Protein AF-A0A6J4XID9-F1 (afdb_monomer_lite)

Radius of gyration: 18.6 Å; chains: 1; bounding box: 37×34×40 Å

Foldseek 3Di:
DDPDDDPPDPPVVQLVVQHDDNVRSVVSVVVVVVVVVVVPDDPQPPPAQQCNQQVHDVSCVVCVVVVNDDPDHCVVQNDPVVNVVVCVVVVHDDD

Sequence (95 aa):
MGTVTTDRQDSEYVLNIFGTSLGAARGAYGAFVAKEVAKGRRSDLVGGGLLRSVGGWFELKESRDSGIRVKGDERILGSSDFVEAVLKQSNEDLQ

Secondary structure (DSSP, 8-state):
--S---TT--HHHHHHTT-SSHHHHHHHHHHHHHHHHTT---TTT-SHHHHHHS-SHHHHHHHHHTT----S-HHHH--HHHHHHHHHHHT----

Structure (mmCIF, N/CA/C/O backbone):
data_AF-A0A6J4XID9-F1
#
_entry.id   AF-A0A6J4XID9-F1
#
loop_
_atom_site.group_PDB
_atom_site.id
_atom_site.type_symbol
_atom_site.label_atom_id
_atom_site.label_alt_id
_atom_site.label_comp_id
_atom_site.label_asym_id
_atom_site.label_entity_id
_atom_site.label_seq_id
_atom_site.pdbx_PDB_ins_code
_atom_site.Cartn_x
_atom_site.Cartn_y
_atom_site.Cartn_z
_atom_site.occupancy
_atom_site.B_iso_or_equiv
_atom_site.auth_seq_id
_atom_site.auth_comp_id
_atom_site.auth_asym_id
_atom_site.auth_atom_id
_atom_site.pdbx_PDB_model_num
ATOM 1 N N . MET A 1 1 ? 2.092 5.098 -12.458 1.00 64.81 1 MET A N 1
ATOM 2 C CA . MET A 1 1 ? 2.015 5.938 -11.243 1.00 64.81 1 MET A CA 1
ATOM 3 C C . MET A 1 1 ? 1.294 7.214 -11.622 1.00 64.81 1 MET A C 1
ATOM 5 O O . MET A 1 1 ? 1.454 7.619 -12.769 1.00 64.81 1 MET A O 1
ATOM 9 N N . GLY A 1 2 ? 0.463 7.768 -10.739 1.00 65.25 2 GLY A N 1
ATOM 10 C CA . GLY A 1 2 ? -0.339 8.951 -11.061 1.00 65.25 2 GLY A CA 1
ATOM 11 C C . GLY A 1 2 ? 0.516 10.102 -11.598 1.00 65.25 2 GLY A C 1
ATOM 12 O O . GLY A 1 2 ? 1.682 10.237 -11.238 1.00 65.25 2 GLY A O 1
ATOM 13 N N . THR A 1 3 ? -0.060 10.902 -12.488 1.00 68.62 3 THR A N 1
ATOM 14 C CA . THR A 1 3 ? 0.564 12.126 -13.017 1.00 68.62 3 THR A CA 1
ATOM 15 C C . THR A 1 3 ? 0.360 13.327 -12.096 1.00 68.62 3 THR A C 1
ATOM 17 O O . THR A 1 3 ? 0.939 14.382 -12.329 1.00 68.62 3 THR A O 1
ATOM 20 N N . VAL A 1 4 ? -0.474 13.171 -11.068 1.00 80.25 4 VAL A N 1
ATOM 21 C CA . VAL A 1 4 ? -0.820 14.213 -10.107 1.00 80.25 4 VAL A CA 1
ATOM 22 C C . VAL A 1 4 ? 0.076 14.063 -8.887 1.00 80.25 4 VAL A C 1
ATOM 24 O O . VAL A 1 4 ? 0.013 13.053 -8.191 1.00 80.25 4 VAL A O 1
ATOM 27 N N . THR A 1 5 ? 0.901 15.069 -8.628 1.00 77.38 5 THR A N 1
ATOM 28 C CA . THR A 1 5 ? 1.649 15.195 -7.378 1.00 77.38 5 THR A CA 1
ATOM 29 C C . THR A 1 5 ? 0.731 15.710 -6.276 1.00 77.38 5 THR A C 1
ATOM 31 O O . THR A 1 5 ? 0.040 16.712 -6.453 1.00 77.38 5 THR A O 1
ATOM 34 N N . THR A 1 6 ? 0.719 15.020 -5.136 1.00 78.75 6 THR A N 1
ATOM 35 C CA . THR A 1 6 ? 0.009 15.454 -3.925 1.00 78.75 6 THR A CA 1
ATOM 36 C C . THR A 1 6 ? 0.910 15.232 -2.720 1.00 78.75 6 THR A C 1
ATOM 38 O O . THR A 1 6 ? 1.610 14.221 -2.669 1.00 78.75 6 THR A O 1
ATOM 41 N N . ASP A 1 7 ? 0.831 16.112 -1.726 1.00 79.31 7 ASP A N 1
ATOM 42 C CA . ASP A 1 7 ? 1.656 16.037 -0.508 1.00 79.31 7 ASP A CA 1
ATOM 43 C C . ASP A 1 7 ? 1.421 14.753 0.301 1.00 79.31 7 ASP A C 1
ATOM 45 O O . ASP A 1 7 ? 2.253 14.342 1.102 1.00 79.31 7 ASP A O 1
ATOM 49 N N . ARG A 1 8 ? 0.281 14.087 0.082 1.00 78.12 8 ARG A N 1
ATOM 50 C CA . ARG A 1 8 ? -0.077 12.828 0.747 1.00 78.12 8 ARG A CA 1
ATOM 51 C C . ARG A 1 8 ? 0.509 11.592 0.062 1.00 78.12 8 ARG A C 1
ATOM 53 O O . ARG A 1 8 ? 0.327 10.488 0.568 1.00 78.12 8 ARG A O 1
ATOM 60 N N . GLN A 1 9 ? 1.160 11.744 -1.093 1.00 77.94 9 GLN A N 1
ATOM 61 C CA . GLN A 1 9 ? 1.680 10.625 -1.872 1.00 77.94 9 GLN A CA 1
ATOM 62 C C . GLN A 1 9 ? 3.210 10.587 -1.849 1.00 77.94 9 GLN A C 1
ATOM 64 O O . GLN A 1 9 ? 3.871 11.133 -2.734 1.00 77.94 9 GLN A O 1
ATOM 69 N N . ASP A 1 10 ? 3.769 9.844 -0.894 1.00 84.12 10 ASP A N 1
ATOM 70 C CA . ASP A 1 10 ? 5.200 9.538 -0.866 1.00 84.12 10 ASP A CA 1
ATOM 71 C C . ASP A 1 10 ? 5.541 8.420 -1.866 1.00 84.12 10 ASP A C 1
ATOM 73 O O . ASP A 1 10 ? 5.612 7.225 -1.570 1.00 84.12 10 ASP A O 1
ATOM 77 N N . SER A 1 11 ? 5.677 8.836 -3.121 1.00 85.88 11 SER A N 1
ATOM 78 C CA . SER A 1 11 ? 6.000 7.951 -4.239 1.00 85.88 11 SER A CA 1
ATOM 79 C C . SER A 1 11 ? 7.442 7.450 -4.185 1.00 85.88 11 SER A C 1
ATOM 81 O O . SER A 1 11 ? 7.742 6.370 -4.695 1.00 85.88 11 SER A O 1
ATOM 83 N N . GLU A 1 12 ? 8.333 8.254 -3.609 1.00 88.25 12 GLU A N 1
ATOM 84 C CA . GLU A 1 12 ? 9.766 7.989 -3.554 1.00 88.25 12 GLU A CA 1
ATOM 85 C C . GLU A 1 12 ? 10.062 6.854 -2.578 1.00 88.25 12 GLU A C 1
ATOM 87 O O . GLU A 1 12 ? 10.750 5.900 -2.949 1.00 88.25 12 GLU A O 1
ATOM 92 N N . TYR A 1 13 ? 9.440 6.882 -1.395 1.00 89.88 13 TYR A N 1
ATOM 93 C CA . TYR A 1 13 ? 9.520 5.800 -0.418 1.00 89.88 13 TYR A CA 1
ATOM 94 C C . TYR A 1 13 ? 9.186 4.438 -1.035 1.00 89.88 13 TYR A C 1
ATOM 96 O O . TYR A 1 13 ? 9.958 3.485 -0.920 1.00 89.88 13 TYR A O 1
ATOM 104 N N . VAL A 1 14 ? 8.057 4.349 -1.747 1.00 89.75 14 VAL A N 1
ATOM 105 C CA . VAL A 1 14 ? 7.621 3.093 -2.372 1.00 89.75 14 VAL A CA 1
ATOM 106 C C . VAL A 1 14 ? 8.583 2.672 -3.480 1.00 89.75 14 VAL A C 1
ATOM 108 O O . VAL A 1 14 ? 8.944 1.501 -3.557 1.00 89.75 14 VAL A O 1
ATOM 111 N N . LEU A 1 15 ? 9.007 3.600 -4.343 1.00 91.88 15 LEU A N 1
ATOM 112 C CA . LEU A 1 15 ? 9.877 3.287 -5.479 1.00 91.88 15 LEU A CA 1
ATOM 113 C C . LEU A 1 15 ? 11.272 2.828 -5.067 1.00 91.88 15 LEU A C 1
ATOM 115 O O . LEU A 1 15 ? 11.821 1.953 -5.734 1.00 91.88 15 LEU A O 1
ATOM 119 N N . ASN A 1 16 ? 11.805 3.335 -3.957 1.00 93.81 16 ASN A N 1
ATOM 120 C CA . ASN A 1 16 ? 13.114 2.929 -3.449 1.00 93.81 16 ASN A CA 1
ATOM 121 C C . ASN A 1 16 ? 13.180 1.438 -3.070 1.00 93.81 16 ASN A C 1
ATOM 123 O O . ASN A 1 16 ? 14.261 0.853 -3.073 1.00 93.81 16 ASN A O 1
ATOM 127 N N . ILE A 1 17 ? 12.036 0.784 -2.832 1.00 94.88 17 ILE A N 1
ATOM 128 C CA . ILE A 1 17 ? 11.953 -0.673 -2.625 1.00 94.88 17 ILE A CA 1
ATOM 129 C C . ILE A 1 17 ? 12.216 -1.441 -3.936 1.00 94.88 17 ILE A C 1
ATOM 131 O O . ILE A 1 17 ? 12.699 -2.571 -3.918 1.00 94.88 17 ILE A O 1
ATOM 135 N N . PHE A 1 18 ? 11.904 -0.837 -5.087 1.00 94.62 18 PHE A N 1
ATOM 136 C CA . PHE A 1 18 ? 11.963 -1.473 -6.408 1.00 94.62 18 PHE A CA 1
ATOM 137 C C . PHE A 1 18 ? 13.244 -1.162 -7.190 1.00 94.62 18 PHE A C 1
ATOM 139 O O . PHE A 1 18 ? 13.480 -1.767 -8.237 1.00 94.62 18 PHE A O 1
ATOM 146 N N . GLY A 1 19 ? 14.072 -0.235 -6.712 1.00 93.19 19 GLY A N 1
ATOM 147 C CA . GLY A 1 19 ? 15.368 0.067 -7.307 1.00 93.19 19 GLY A CA 1
ATOM 148 C C . GLY A 1 19 ? 15.847 1.483 -7.011 1.00 93.19 19 GLY A C 1
ATOM 149 O O . GLY A 1 19 ? 15.112 2.314 -6.493 1.00 93.19 19 GLY A O 1
ATOM 150 N N . THR A 1 20 ? 17.096 1.757 -7.381 1.00 91.06 20 THR A N 1
ATOM 151 C CA . THR A 1 20 ? 17.769 3.037 -7.107 1.00 91.06 20 THR A CA 1
ATOM 152 C C . THR A 1 20 ? 17.545 4.094 -8.184 1.00 91.06 20 THR A C 1
ATOM 154 O O . THR A 1 20 ? 17.702 5.282 -7.923 1.00 91.06 20 THR A O 1
ATOM 157 N N . SER A 1 21 ? 17.188 3.692 -9.409 1.00 94.31 21 SER A N 1
ATOM 158 C CA . SER A 1 21 ? 16.855 4.627 -10.485 1.00 94.31 21 SER A CA 1
ATOM 159 C C . SER A 1 21 ? 15.348 4.689 -10.695 1.00 94.31 21 SER A C 1
ATOM 161 O O . SER A 1 21 ? 14.672 3.663 -10.790 1.00 94.31 21 SER A O 1
ATOM 163 N N . LEU A 1 22 ? 14.813 5.906 -10.822 1.00 90.12 22 LEU A N 1
ATOM 164 C CA . LEU A 1 22 ? 13.373 6.145 -10.933 1.00 90.12 22 LEU A CA 1
ATOM 165 C C . LEU A 1 22 ? 12.727 5.363 -12.089 1.00 90.12 22 LEU A C 1
ATOM 167 O O . LEU A 1 22 ? 11.629 4.823 -11.950 1.00 90.12 22 LEU A O 1
ATOM 171 N N . GLY A 1 23 ? 13.409 5.293 -13.235 1.00 91.81 23 GLY A N 1
ATOM 172 C CA . GLY A 1 23 ? 12.938 4.55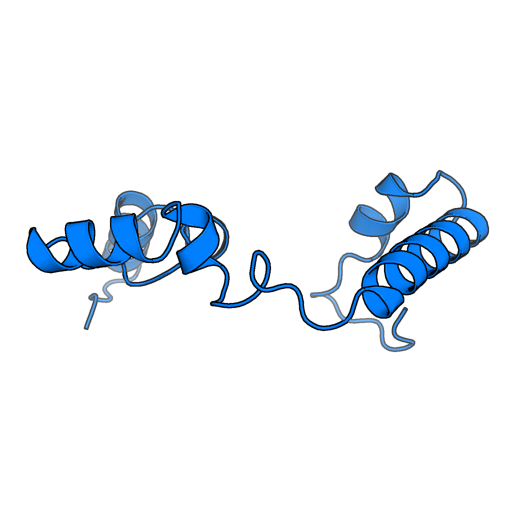7 -14.408 1.00 91.81 23 GLY A CA 1
ATOM 173 C C . GLY A 1 23 ? 12.862 3.050 -14.164 1.00 91.81 23 GLY A C 1
ATOM 174 O O . GLY A 1 23 ? 11.821 2.442 -14.423 1.00 91.81 23 GLY A O 1
ATOM 175 N N . ALA A 1 24 ? 13.925 2.457 -13.609 1.00 93.88 24 ALA A N 1
ATOM 176 C CA . ALA A 1 24 ? 13.953 1.028 -13.306 1.00 93.88 24 ALA A CA 1
ATOM 177 C C . ALA A 1 24 ? 12.940 0.668 -12.213 1.00 93.88 24 ALA A C 1
ATOM 179 O O . ALA A 1 24 ? 12.183 -0.286 -12.378 1.00 93.88 24 ALA A O 1
ATOM 180 N N . ALA A 1 25 ? 12.855 1.477 -11.155 1.00 94.94 25 ALA A N 1
ATOM 181 C CA . ALA A 1 25 ? 11.912 1.283 -10.061 1.00 94.94 25 ALA A CA 1
ATOM 182 C C . ALA A 1 25 ? 10.454 1.321 -10.544 1.00 94.94 25 ALA A C 1
ATOM 184 O O . ALA A 1 25 ? 9.652 0.464 -10.175 1.00 94.94 25 ALA A O 1
ATOM 185 N N . ARG A 1 26 ? 10.102 2.262 -11.434 1.00 93.44 26 ARG A N 1
ATOM 186 C CA . ARG A 1 26 ? 8.760 2.327 -12.041 1.00 93.44 26 ARG A CA 1
ATOM 187 C C . ARG A 1 26 ? 8.447 1.096 -12.886 1.00 93.44 26 ARG A C 1
ATOM 189 O O . ARG A 1 26 ? 7.333 0.581 -12.798 1.00 93.44 26 ARG A O 1
ATOM 196 N N . GLY A 1 27 ? 9.409 0.634 -13.685 1.00 94.38 27 GLY A N 1
ATOM 197 C CA . GLY A 1 27 ? 9.264 -0.579 -14.491 1.00 94.38 27 GLY A CA 1
ATOM 198 C C . GLY A 1 27 ? 9.064 -1.824 -13.625 1.00 94.38 27 GLY A C 1
ATOM 199 O O . GLY A 1 27 ? 8.109 -2.571 -13.831 1.00 94.38 27 GLY A O 1
ATOM 200 N N . ALA A 1 28 ? 9.909 -2.001 -12.608 1.00 95.50 28 ALA A N 1
ATOM 201 C CA . ALA A 1 28 ? 9.837 -3.115 -11.668 1.00 95.50 28 ALA A CA 1
ATOM 202 C C . ALA A 1 28 ? 8.535 -3.103 -10.848 1.00 95.50 28 ALA A C 1
ATOM 204 O O . ALA A 1 28 ? 7.870 -4.134 -10.744 1.00 95.50 28 ALA A O 1
ATOM 205 N N . TYR A 1 29 ? 8.114 -1.937 -10.347 1.00 93.94 29 TYR A N 1
ATOM 206 C CA . TYR A 1 29 ? 6.822 -1.767 -9.678 1.00 93.94 29 TYR A CA 1
ATOM 207 C C . TYR A 1 29 ? 5.651 -2.138 -10.598 1.00 93.94 29 TYR A C 1
ATOM 209 O O . TYR A 1 29 ? 4.764 -2.894 -10.207 1.00 93.94 29 TYR A O 1
ATOM 217 N N . GLY A 1 30 ? 5.657 -1.653 -11.844 1.00 93.75 30 GLY A N 1
ATOM 218 C CA . GLY A 1 30 ? 4.618 -1.973 -12.824 1.00 93.75 30 GLY A CA 1
ATOM 219 C C . GLY A 1 30 ? 4.534 -3.470 -13.127 1.00 93.75 30 GLY A C 1
ATOM 220 O O . GLY A 1 30 ? 3.442 -4.036 -13.115 1.00 93.75 30 GLY A O 1
ATOM 221 N N . ALA A 1 31 ? 5.678 -4.126 -13.333 1.00 94.94 31 ALA A N 1
ATOM 222 C CA . ALA A 1 31 ? 5.747 -5.569 -13.561 1.00 94.94 31 ALA A CA 1
ATOM 223 C C . ALA A 1 31 ? 5.251 -6.373 -12.347 1.00 94.94 31 ALA A C 1
ATOM 225 O O . ALA A 1 31 ? 4.510 -7.346 -12.507 1.00 94.94 31 ALA A O 1
ATOM 226 N N . PHE A 1 32 ? 5.611 -5.942 -11.136 1.00 93.69 32 PHE A N 1
ATOM 227 C CA . PHE A 1 32 ? 5.131 -6.535 -9.891 1.00 93.69 32 PHE A CA 1
ATOM 228 C C . PHE A 1 32 ? 3.603 -6.453 -9.777 1.00 93.69 32 PHE A C 1
ATOM 230 O O . PHE A 1 32 ? 2.945 -7.472 -9.570 1.00 93.69 32 PHE A O 1
ATOM 237 N N . VAL A 1 33 ? 3.025 -5.265 -9.987 1.00 91.31 33 VAL A N 1
ATOM 238 C CA . VAL A 1 33 ? 1.567 -5.071 -9.947 1.00 91.31 33 VAL A CA 1
ATOM 239 C C . VAL A 1 33 ? 0.875 -5.893 -11.034 1.00 91.31 33 VAL A C 1
ATOM 241 O O . VAL A 1 33 ? -0.099 -6.580 -10.740 1.00 91.31 33 VAL A O 1
ATOM 244 N N . ALA A 1 34 ? 1.389 -5.896 -12.268 1.00 93.06 34 ALA A N 1
ATOM 245 C CA . ALA A 1 34 ? 0.807 -6.660 -13.372 1.00 93.06 34 ALA A CA 1
ATOM 246 C C . ALA A 1 34 ? 0.746 -8.170 -13.078 1.00 93.06 34 ALA A C 1
ATOM 248 O O . ALA A 1 34 ? -0.272 -8.812 -13.348 1.00 93.06 34 ALA A O 1
ATOM 249 N N . LYS A 1 35 ? 1.799 -8.729 -12.465 1.00 91.75 35 LYS A N 1
ATOM 250 C CA . LYS A 1 35 ? 1.842 -10.138 -12.044 1.00 91.75 35 LYS A CA 1
ATOM 251 C C . LYS A 1 35 ? 0.746 -10.475 -11.032 1.00 91.75 35 LYS A C 1
ATOM 253 O O . LYS A 1 35 ? 0.165 -11.556 -11.102 1.00 91.75 35 LYS A O 1
ATOM 258 N N . GLU A 1 36 ? 0.470 -9.577 -10.091 1.00 83.25 36 GLU A N 1
ATOM 259 C CA . GLU A 1 36 ? -0.570 -9.796 -9.081 1.00 83.25 36 GLU A CA 1
ATOM 260 C C . GLU A 1 36 ? -1.981 -9.525 -9.624 1.00 83.25 36 GLU A C 1
ATOM 262 O O . GLU A 1 36 ? -2.905 -10.252 -9.268 1.00 83.25 36 GLU A O 1
ATOM 267 N N . VAL A 1 37 ? -2.156 -8.564 -10.541 1.00 87.75 37 VAL A N 1
ATOM 268 C CA . VAL A 1 37 ? -3.445 -8.292 -11.212 1.00 87.75 37 VAL A CA 1
ATOM 269 C C . VAL A 1 37 ? -3.946 -9.517 -11.976 1.00 87.75 37 VAL A C 1
ATOM 271 O O . VAL A 1 37 ? -5.128 -9.850 -11.895 1.00 87.75 37 VAL A O 1
ATOM 274 N N . ALA A 1 38 ? -3.051 -10.238 -12.660 1.00 87.62 38 ALA A N 1
ATOM 275 C CA . ALA A 1 38 ? -3.398 -11.457 -13.392 1.00 87.62 38 ALA A CA 1
ATOM 276 C C . ALA A 1 38 ? -3.983 -12.569 -12.498 1.00 87.62 38 ALA A C 1
ATOM 278 O O . ALA A 1 38 ? -4.684 -13.448 -12.993 1.00 87.62 38 ALA A O 1
ATOM 279 N N . LYS A 1 39 ? -3.737 -12.531 -11.180 1.00 86.06 39 LYS A N 1
ATOM 280 C CA . LYS A 1 39 ? -4.286 -13.503 -10.220 1.00 86.06 39 LYS A CA 1
ATOM 281 C C . LYS A 1 39 ? -5.740 -13.218 -9.832 1.00 86.06 39 LYS A C 1
ATOM 283 O O . LYS A 1 39 ? -6.348 -14.025 -9.134 1.00 86.06 39 LYS A O 1
ATOM 288 N N . GLY A 1 40 ? -6.306 -12.094 -10.273 1.00 85.56 40 GLY A N 1
ATOM 289 C CA . GLY A 1 40 ? -7.706 -11.754 -10.051 1.00 85.56 40 GLY A CA 1
ATOM 290 C C . GLY A 1 40 ? -8.075 -11.622 -8.570 1.00 85.56 40 GLY A C 1
ATOM 291 O O . GLY A 1 40 ? -7.306 -11.127 -7.744 1.00 85.56 40 GLY A O 1
ATOM 292 N N . ARG A 1 41 ? -9.300 -12.034 -8.228 1.00 82.56 41 ARG A N 1
ATOM 293 C CA . ARG A 1 41 ? -9.830 -11.917 -6.867 1.00 82.56 41 ARG A CA 1
ATOM 294 C C . ARG A 1 41 ? -9.189 -12.961 -5.953 1.00 82.56 41 ARG A C 1
ATOM 296 O O . ARG A 1 41 ? -9.464 -14.150 -6.062 1.00 82.56 41 ARG A O 1
ATOM 303 N N . ARG A 1 42 ? -8.403 -12.485 -4.993 1.00 79.62 42 ARG A N 1
ATOM 304 C CA . ARG A 1 42 ? -7.726 -13.300 -3.981 1.00 79.62 42 ARG A CA 1
ATOM 305 C C . ARG A 1 42 ? -8.508 -13.317 -2.673 1.00 79.62 42 ARG A C 1
ATOM 307 O O . ARG A 1 42 ? -8.580 -12.291 -2.004 1.00 79.62 42 ARG A O 1
ATOM 314 N N . SER A 1 43 ? -9.106 -14.460 -2.324 1.00 74.62 43 SER A N 1
ATOM 315 C CA . SER A 1 43 ? -9.937 -14.634 -1.117 1.00 74.62 43 SER A CA 1
ATOM 316 C C . SER A 1 43 ? -9.194 -14.315 0.189 1.00 74.62 43 SER A C 1
ATOM 318 O O . SER A 1 43 ? -9.814 -13.896 1.157 1.00 74.62 43 SER A O 1
ATOM 320 N N . ASP A 1 44 ? -7.873 -14.472 0.190 1.00 71.06 44 ASP A N 1
ATOM 321 C CA . ASP A 1 44 ? -6.955 -14.184 1.296 1.00 71.06 44 ASP A CA 1
ATOM 322 C C . ASP A 1 44 ? -6.568 -12.696 1.412 1.00 71.06 44 ASP A C 1
ATOM 324 O O . ASP A 1 44 ? -6.082 -12.250 2.450 1.00 71.06 44 ASP A O 1
ATOM 328 N N . LEU A 1 45 ? -6.788 -11.905 0.356 1.00 68.81 45 LEU A N 1
ATOM 329 C CA . LEU A 1 45 ? -6.524 -10.461 0.336 1.00 68.81 45 LEU A CA 1
ATOM 330 C C . LEU A 1 45 ? -7.800 -9.605 0.344 1.00 68.81 45 LEU A C 1
ATOM 332 O O . LEU A 1 45 ? -7.710 -8.377 0.382 1.00 68.81 45 LEU A O 1
ATOM 336 N N . VAL A 1 46 ? -8.976 -10.233 0.325 1.00 66.56 46 VAL A N 1
ATOM 337 C CA . VAL A 1 46 ? -10.292 -9.583 0.452 1.00 66.56 46 VAL A CA 1
ATOM 338 C C . VAL A 1 46 ? -10.814 -9.683 1.888 1.00 66.56 46 VAL A C 1
ATOM 340 O O . VAL A 1 46 ? -10.368 -10.520 2.660 1.00 66.56 46 VAL A O 1
ATOM 343 N N . GLY A 1 47 ? -11.773 -8.826 2.248 1.00 65.06 47 GLY A N 1
ATOM 344 C CA . GLY A 1 47 ? -12.299 -8.726 3.621 1.00 65.06 47 GLY A CA 1
ATOM 345 C C . GLY A 1 47 ? -11.749 -7.541 4.420 1.00 65.06 47 GLY A C 1
ATOM 346 O O . GLY A 1 47 ? -12.073 -7.382 5.592 1.00 65.06 47 GLY A O 1
ATOM 347 N N . GLY A 1 48 ? -10.963 -6.677 3.771 1.00 72.12 48 GLY A N 1
ATOM 348 C CA . GLY A 1 48 ? -10.375 -5.492 4.389 1.00 72.12 48 GLY A CA 1
ATOM 349 C C . GLY A 1 48 ? -9.109 -5.810 5.181 1.00 72.12 48 GLY A C 1
ATOM 350 O O . GLY A 1 48 ? -8.640 -6.946 5.230 1.00 72.12 48 GLY A O 1
ATOM 351 N N . GLY A 1 49 ? -8.520 -4.772 5.766 1.00 71.25 49 GLY A N 1
ATOM 352 C CA . GLY A 1 49 ? -7.313 -4.918 6.571 1.00 71.25 49 GLY A CA 1
ATOM 353 C C . GLY A 1 49 ? -7.545 -5.737 7.847 1.00 71.25 49 GLY A C 1
ATOM 354 O O . GLY A 1 49 ? -6.747 -6.617 8.168 1.00 71.25 49 GLY A O 1
ATOM 355 N N . LEU A 1 50 ? -8.692 -5.510 8.495 1.00 74.50 50 LEU A N 1
ATOM 356 C CA . LEU A 1 50 ? -9.051 -6.098 9.783 1.00 74.50 50 LEU A CA 1
ATOM 357 C C . LEU A 1 50 ? -9.048 -7.627 9.742 1.00 74.50 50 LEU A C 1
ATOM 359 O O . LEU A 1 50 ? -8.471 -8.268 10.608 1.00 74.50 50 LEU A O 1
ATOM 363 N N . LEU A 1 51 ? -9.640 -8.221 8.703 1.00 76.38 51 LEU A N 1
ATOM 364 C CA . LEU A 1 51 ? -9.711 -9.676 8.574 1.00 76.38 51 LEU A CA 1
ATOM 365 C C . LEU A 1 51 ? -8.318 -10.325 8.510 1.00 76.38 51 LEU A C 1
ATOM 367 O O . LEU A 1 51 ? -8.135 -11.454 8.950 1.00 76.38 51 LEU A O 1
ATOM 371 N N . ARG A 1 52 ? -7.329 -9.603 7.975 1.00 72.31 52 ARG A N 1
ATOM 372 C CA . ARG A 1 52 ? -5.945 -10.072 7.880 1.00 72.31 52 ARG A CA 1
ATOM 373 C C . ARG A 1 52 ? -5.187 -9.895 9.190 1.00 72.31 52 ARG A C 1
ATOM 375 O O . ARG A 1 52 ? -4.343 -10.728 9.492 1.00 72.31 52 ARG A O 1
ATOM 382 N N . SER A 1 53 ? -5.453 -8.818 9.932 1.00 73.00 53 SER A N 1
ATOM 383 C CA . SER A 1 53 ? -4.791 -8.566 11.216 1.00 73.00 53 SER A CA 1
ATOM 384 C C . SER A 1 53 ? -5.276 -9.522 12.304 1.00 73.00 53 SER A C 1
ATOM 386 O O . SER A 1 53 ? -4.472 -9.964 13.112 1.00 73.00 53 SER A O 1
ATOM 388 N N . VAL A 1 54 ? -6.563 -9.887 12.292 1.00 75.31 54 VAL A N 1
ATOM 389 C CA . VAL A 1 54 ? -7.158 -10.791 13.295 1.00 75.31 54 VAL A CA 1
ATOM 390 C C . VAL A 1 54 ? -6.957 -12.279 12.996 1.00 75.31 54 VAL A C 1
ATOM 392 O O . VAL A 1 54 ? -7.303 -13.097 13.830 1.00 75.31 54 VAL A O 1
ATOM 395 N N . GLY A 1 55 ? -6.404 -12.648 11.836 1.00 78.19 55 GLY A N 1
ATOM 396 C CA . GLY A 1 55 ? -6.111 -14.048 11.485 1.00 78.19 55 GLY A CA 1
ATOM 397 C C . GLY A 1 55 ? -7.176 -14.752 10.640 1.00 78.19 55 GLY A C 1
ATOM 398 O O . GLY A 1 55 ? -6.889 -15.792 10.055 1.00 78.19 55 GLY A O 1
ATOM 399 N N . GLY A 1 56 ? -8.351 -14.145 10.462 1.00 80.31 56 GLY A N 1
ATOM 400 C CA . GLY A 1 56 ? -9.403 -14.686 9.612 1.00 80.31 56 GLY A CA 1
ATOM 401 C C . GLY A 1 56 ? -10.806 -14.496 10.174 1.00 80.31 56 GLY A C 1
ATOM 402 O O . GLY A 1 56 ? -11.055 -13.765 11.132 1.00 80.31 56 GLY A O 1
ATOM 403 N N . TRP A 1 57 ? -11.775 -15.135 9.516 1.00 80.25 57 TRP A N 1
ATOM 404 C CA . TRP A 1 57 ? -13.187 -15.035 9.897 1.00 80.25 57 TRP A CA 1
ATOM 405 C C . TRP A 1 57 ? -13.508 -15.782 11.190 1.00 80.25 57 TRP A C 1
ATOM 407 O O . TRP A 1 57 ? -14.501 -15.448 11.837 1.00 80.25 57 TRP A O 1
ATOM 417 N N . PHE A 1 58 ? -12.731 -16.814 11.520 1.00 82.62 58 PHE A N 1
ATOM 418 C CA . PHE A 1 58 ? -12.956 -17.629 12.707 1.00 82.62 58 PHE A CA 1
ATOM 419 C C . PHE A 1 58 ? -12.596 -16.830 13.961 1.00 82.62 58 PHE A C 1
ATOM 421 O O . PHE A 1 58 ? -13.446 -16.621 14.821 1.00 82.62 58 PHE A O 1
ATOM 428 N N . GLU A 1 59 ? -11.400 -16.257 13.974 1.00 82.38 59 GLU A N 1
ATOM 429 C CA . GLU A 1 59 ? -10.847 -15.438 15.048 1.00 82.38 59 GLU A CA 1
ATOM 430 C C . GLU A 1 59 ? -11.669 -14.159 15.257 1.00 82.38 59 GLU A C 1
ATOM 432 O O . GLU A 1 59 ? -11.930 -13.749 16.389 1.00 82.38 59 GLU A O 1
ATOM 437 N N . 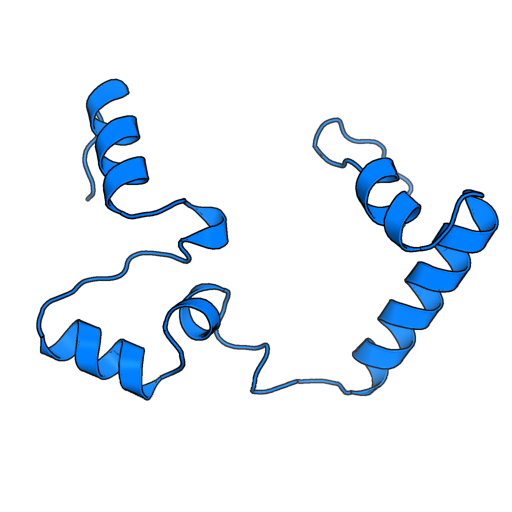LEU A 1 60 ? -12.159 -13.546 14.170 1.00 80.19 60 LEU A N 1
ATOM 438 C CA . LEU A 1 60 ? -13.043 -12.381 14.257 1.00 80.19 60 LEU A CA 1
ATOM 439 C C . LEU A 1 60 ? -14.397 -12.732 14.896 1.00 80.19 60 LEU A C 1
ATOM 441 O O . LEU A 1 60 ? -14.951 -11.932 15.653 1.00 80.19 60 LEU A O 1
ATOM 445 N N . LYS A 1 61 ? -14.947 -13.915 14.590 1.00 81.75 61 LYS A N 1
ATOM 446 C CA . LYS A 1 61 ? -16.190 -14.396 15.212 1.00 81.75 61 LYS A CA 1
ATOM 447 C C . LYS A 1 61 ? -15.979 -14.741 16.680 1.00 81.75 61 LYS A C 1
ATOM 449 O O . LYS A 1 61 ? -16.787 -14.314 17.491 1.00 81.75 61 LYS A O 1
ATOM 454 N N . GLU A 1 62 ? -14.900 -15.439 17.016 1.00 85.19 62 GLU A N 1
ATOM 455 C CA . GLU A 1 62 ? -14.555 -15.774 18.401 1.00 85.19 62 GLU A CA 1
ATOM 456 C C . GLU A 1 62 ? -14.349 -14.509 19.250 1.00 85.19 62 GLU A C 1
ATOM 458 O O . GLU A 1 62 ? -14.889 -14.392 20.351 1.00 85.19 62 GLU A O 1
ATOM 463 N N . SER A 1 63 ? -13.656 -13.506 18.702 1.00 80.75 63 SER A N 1
ATOM 464 C CA . SER A 1 63 ? -13.484 -12.196 19.347 1.00 80.75 63 SER A CA 1
ATOM 465 C C . SER A 1 63 ? -14.832 -11.517 19.603 1.00 80.75 63 SER A C 1
ATOM 467 O O . SER A 1 63 ? -15.110 -11.055 20.706 1.00 80.75 63 SER A O 1
ATOM 469 N N . ARG A 1 64 ? -15.726 -11.512 18.607 1.00 79.44 64 ARG A N 1
ATOM 470 C CA . ARG A 1 64 ? -17.079 -10.963 18.771 1.00 79.44 64 ARG A CA 1
ATOM 471 C C . ARG A 1 64 ? -17.879 -11.725 19.832 1.00 79.44 64 ARG A C 1
ATOM 473 O O . ARG A 1 64 ? -18.552 -11.092 20.641 1.00 79.44 64 ARG A O 1
ATOM 480 N N . ASP A 1 65 ? -17.833 -13.054 19.813 1.00 85.50 65 ASP A N 1
ATOM 481 C CA . ASP A 1 65 ? -18.612 -13.918 20.708 1.00 85.50 65 ASP A CA 1
ATOM 482 C C . ASP A 1 65 ? -18.098 -13.855 22.162 1.00 85.50 65 ASP A C 1
ATOM 484 O O . ASP A 1 65 ? -18.879 -14.015 23.097 1.00 85.50 65 ASP A O 1
ATOM 488 N N . SER A 1 66 ? -16.819 -13.517 22.361 1.00 84.38 66 SER A N 1
ATOM 489 C CA . SER A 1 66 ? -16.220 -13.187 23.667 1.00 84.38 66 SER A CA 1
ATOM 490 C C . SER A 1 66 ? -16.437 -11.729 24.107 1.00 84.38 66 SER A C 1
ATOM 492 O O . SER A 1 66 ? -15.955 -11.321 25.162 1.00 84.38 66 SER A O 1
ATOM 494 N N . GLY A 1 67 ? -17.188 -10.935 23.334 1.00 79.50 67 GLY A N 1
ATOM 495 C CA . GLY A 1 67 ? -17.507 -9.538 23.649 1.00 79.50 67 GLY A CA 1
ATOM 496 C C . GLY A 1 67 ? -16.413 -8.532 23.277 1.00 79.50 67 GLY A C 1
ATOM 497 O O . GLY A 1 67 ? -16.574 -7.336 23.519 1.00 79.50 67 GLY A O 1
ATOM 498 N N . ILE A 1 68 ? -15.324 -8.981 22.649 1.00 76.94 68 ILE A N 1
ATOM 499 C CA . ILE A 1 68 ? -14.218 -8.136 22.197 1.00 76.94 68 ILE A CA 1
ATOM 500 C C . ILE A 1 68 ? -14.595 -7.505 20.851 1.00 76.94 68 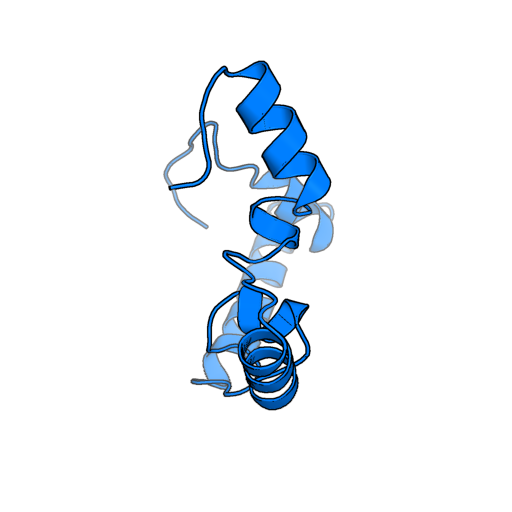ILE A C 1
ATOM 502 O O . ILE A 1 68 ? -14.642 -8.156 19.803 1.00 76.94 68 ILE A O 1
ATOM 506 N N . 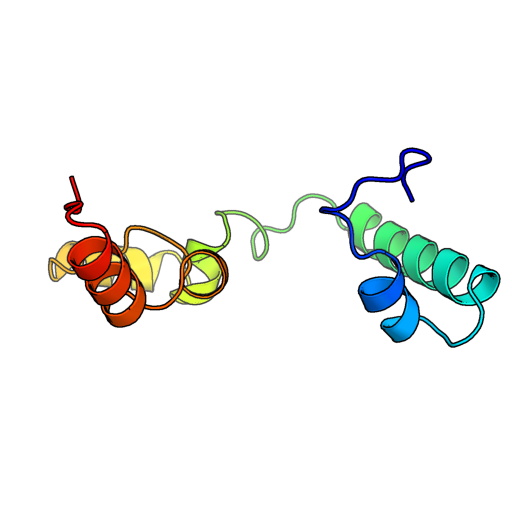ARG A 1 69 ? -14.879 -6.199 20.862 1.00 69.81 69 ARG A N 1
ATOM 507 C CA . ARG A 1 69 ? -15.282 -5.458 19.660 1.00 69.81 69 ARG A CA 1
ATOM 508 C C . ARG A 1 69 ? -14.082 -4.808 18.977 1.00 69.81 69 ARG A C 1
ATOM 510 O O . ARG A 1 69 ? -13.700 -3.693 19.309 1.00 69.81 69 ARG A O 1
ATOM 517 N N . VAL A 1 70 ? -13.551 -5.467 17.950 1.00 71.94 70 VAL A N 1
ATOM 518 C CA . VAL A 1 70 ? -12.476 -4.903 17.120 1.00 71.94 70 VAL A CA 1
ATOM 519 C C . VAL A 1 70 ? -13.074 -3.973 16.056 1.00 71.94 70 VAL A C 1
ATOM 521 O O . VAL A 1 70 ? -13.735 -4.429 15.121 1.00 71.94 70 VAL A O 1
ATOM 524 N N . LYS A 1 71 ? -12.891 -2.654 16.217 1.00 69.62 71 LYS A N 1
ATOM 525 C CA . LYS A 1 71 ? -13.480 -1.623 15.333 1.00 69.62 71 LYS A CA 1
ATOM 526 C C . LYS A 1 71 ? -12.653 -1.328 14.068 1.00 69.62 71 LYS A C 1
ATOM 528 O O . LYS A 1 71 ? -13.184 -0.713 13.147 1.00 69.62 71 LYS A O 1
ATOM 533 N N . GLY A 1 72 ? -11.403 -1.787 13.969 1.00 73.19 72 GLY A N 1
ATOM 534 C CA . GLY A 1 72 ? -10.572 -1.549 12.784 1.00 73.19 72 GLY A CA 1
ATOM 535 C C . GLY A 1 72 ? -9.248 -2.310 12.769 1.00 73.19 72 GLY A C 1
ATOM 536 O O . GLY A 1 72 ? -8.894 -2.978 13.732 1.00 73.19 72 GLY A O 1
ATOM 537 N N . ASP A 1 73 ? -8.538 -2.231 11.641 1.00 75.75 73 ASP A N 1
ATOM 538 C CA . ASP A 1 73 ? -7.203 -2.824 11.483 1.00 75.75 73 ASP A CA 1
ATOM 539 C C . ASP A 1 73 ? -6.162 -1.991 12.237 1.00 75.75 73 ASP A C 1
ATOM 541 O O . ASP A 1 73 ? -5.967 -0.813 11.921 1.00 75.75 73 ASP A O 1
ATOM 545 N N . GLU A 1 74 ? -5.455 -2.616 13.176 1.00 74.81 74 GLU A N 1
ATOM 546 C CA . GLU A 1 74 ? -4.433 -1.955 13.992 1.00 74.81 74 GLU A CA 1
ATOM 547 C C . GLU A 1 74 ? -3.260 -1.406 13.173 1.00 74.81 74 GLU A C 1
ATOM 549 O O . GLU A 1 74 ? -2.590 -0.467 13.588 1.00 74.81 74 GLU A O 1
ATOM 554 N N . ARG A 1 75 ? -3.023 -1.928 11.968 1.00 75.62 75 ARG A N 1
ATOM 555 C CA . ARG A 1 75 ? -1.978 -1.414 11.070 1.00 75.62 75 ARG A CA 1
ATOM 556 C C . ARG A 1 75 ? -2.361 -0.088 10.422 1.00 75.62 75 ARG A C 1
ATOM 558 O O . ARG A 1 75 ? -1.491 0.592 9.888 1.00 75.62 75 ARG A O 1
ATOM 565 N N . ILE A 1 76 ? -3.655 0.235 10.400 1.00 72.50 76 ILE A N 1
ATOM 566 C CA . ILE A 1 76 ? -4.185 1.459 9.795 1.00 72.50 76 ILE A CA 1
ATOM 567 C C . ILE A 1 76 ? -4.524 2.482 10.876 1.00 72.50 76 ILE A C 1
ATOM 569 O O . ILE A 1 76 ? -4.141 3.639 10.746 1.00 72.50 76 ILE A O 1
ATOM 573 N N . LEU A 1 77 ? -5.237 2.065 11.926 1.00 73.81 77 LEU A N 1
ATOM 574 C CA . LEU A 1 77 ? -5.698 2.966 12.987 1.00 73.81 77 LEU A CA 1
ATOM 575 C C . LEU A 1 77 ? -4.795 2.965 14.232 1.00 73.81 77 LEU A C 1
ATOM 577 O O . LEU A 1 77 ? -4.932 3.855 15.063 1.00 73.81 77 LEU A O 1
ATOM 581 N N . GLY A 1 78 ? -3.852 2.026 14.350 1.00 74.31 78 GLY A N 1
ATOM 582 C CA . GLY A 1 78 ? -3.097 1.784 15.582 1.00 74.31 78 GLY A CA 1
ATOM 583 C C . GLY A 1 78 ? -3.807 0.799 16.517 1.00 74.31 78 GLY A C 1
ATOM 584 O O . GLY A 1 78 ? -4.949 0.406 16.271 1.00 74.31 78 GLY A O 1
ATOM 585 N N . SER A 1 79 ? -3.124 0.376 17.586 1.00 80.38 79 SER A N 1
ATOM 586 C CA . SER A 1 79 ? -3.721 -0.498 18.607 1.00 80.38 79 SER A CA 1
ATOM 587 C C . SER A 1 79 ? -4.870 0.198 19.337 1.00 80.38 79 SER A C 1
ATOM 589 O O . SER A 1 79 ? -4.929 1.428 19.393 1.00 80.38 79 SER A O 1
ATOM 591 N N . SER A 1 80 ? -5.766 -0.586 19.943 1.00 79.12 80 SER A N 1
ATOM 592 C CA . SER A 1 80 ? -6.897 -0.035 20.711 1.00 79.12 80 SER A CA 1
ATOM 593 C C . SER A 1 80 ? -6.430 0.931 21.808 1.00 79.12 80 SER A C 1
ATOM 595 O O . SER A 1 80 ? -6.960 2.034 21.908 1.00 79.12 80 SER A O 1
ATOM 597 N N . ASP A 1 81 ? -5.369 0.577 22.541 1.00 82.19 81 ASP A N 1
ATOM 598 C CA . ASP A 1 81 ? -4.782 1.426 23.587 1.00 82.19 81 ASP A CA 1
ATOM 599 C C . ASP A 1 81 ? -4.250 2.754 23.034 1.00 82.19 81 ASP A C 1
ATOM 601 O O . ASP A 1 81 ? -4.426 3.80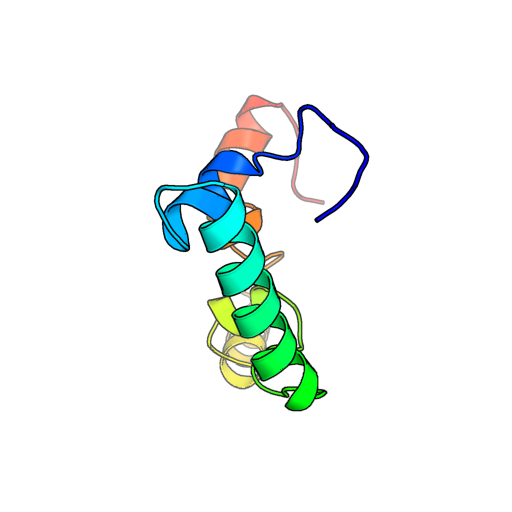9 23.645 1.00 82.19 81 ASP A O 1
ATOM 605 N N . PHE A 1 82 ? -3.605 2.714 21.863 1.00 83.19 82 PHE A N 1
ATOM 606 C CA . PHE A 1 82 ? -3.108 3.914 21.198 1.00 83.19 82 PHE A CA 1
ATOM 607 C C . PHE A 1 82 ? -4.266 4.821 20.771 1.00 83.19 82 PHE A C 1
ATOM 609 O O . PHE A 1 82 ? -4.242 6.018 21.053 1.00 83.19 82 PHE A O 1
ATOM 616 N N . VAL A 1 83 ? -5.295 4.253 20.135 1.00 81.62 83 VAL A N 1
ATOM 617 C CA . VAL A 1 83 ? -6.474 5.004 19.684 1.00 81.62 83 VAL A CA 1
ATOM 618 C C . VAL A 1 83 ? -7.210 5.619 20.872 1.00 81.62 83 VAL A C 1
ATOM 620 O O . VAL A 1 83 ? -7.532 6.803 20.836 1.00 81.62 83 VAL A O 1
ATOM 623 N N . GLU A 1 84 ? -7.425 4.865 21.951 1.00 83.12 84 GLU A N 1
ATOM 624 C CA . GLU A 1 84 ? -8.039 5.394 23.171 1.00 83.12 84 GLU A CA 1
ATOM 625 C C . GLU A 1 84 ? -7.221 6.525 23.797 1.00 83.12 84 GLU A C 1
ATOM 627 O O . GLU A 1 84 ? -7.793 7.518 24.245 1.00 83.12 84 GLU A O 1
ATOM 632 N N . ALA A 1 85 ? -5.893 6.396 23.839 1.00 85.81 85 ALA A N 1
ATOM 633 C CA . ALA A 1 85 ? -5.024 7.439 24.371 1.00 85.81 85 ALA A CA 1
ATOM 634 C C . ALA A 1 85 ? -5.111 8.730 23.541 1.00 85.81 85 ALA A C 1
ATOM 636 O O . ALA A 1 85 ? -5.214 9.817 24.111 1.00 85.81 85 ALA A O 1
ATOM 637 N N . VAL A 1 86 ? -5.122 8.611 22.209 1.00 86.50 86 VAL A N 1
ATOM 638 C CA . VAL A 1 86 ? -5.260 9.751 21.290 1.00 86.50 86 VAL A CA 1
ATOM 639 C C . VAL A 1 86 ? -6.636 10.403 21.424 1.00 86.50 86 VAL A C 1
ATOM 641 O O . VAL A 1 86 ? -6.719 11.620 21.554 1.00 86.50 86 VAL A O 1
ATOM 644 N N . LEU A 1 87 ? -7.711 9.616 21.468 1.00 85.88 87 LEU A N 1
ATOM 645 C CA . LEU A 1 87 ? -9.071 10.137 21.632 1.00 85.88 87 LEU A CA 1
ATOM 646 C C . LEU A 1 87 ? -9.244 10.874 22.966 1.00 85.88 87 LEU A C 1
ATOM 648 O O . LEU A 1 87 ? -9.731 12.003 22.979 1.00 85.88 87 LEU A O 1
ATOM 652 N N . LYS A 1 88 ? -8.728 10.312 24.069 1.00 87.88 88 LYS A N 1
ATOM 653 C CA . LYS A 1 88 ? -8.691 10.991 25.377 1.00 87.88 88 LYS A CA 1
ATOM 654 C C . LYS A 1 88 ? -7.913 12.304 25.319 1.00 87.88 88 LYS A C 1
ATOM 656 O O . LYS A 1 88 ? -8.340 13.289 25.915 1.00 87.88 88 LYS A O 1
ATOM 661 N N . GLN A 1 89 ? -6.789 12.340 24.602 1.00 89.56 89 GLN A N 1
ATOM 662 C CA . GLN A 1 89 ? -6.010 13.566 24.414 1.00 89.56 89 GLN A CA 1
ATOM 663 C C . GLN A 1 89 ? -6.779 14.624 23.607 1.00 89.56 89 GLN A C 1
ATOM 665 O O . GLN A 1 89 ? -6.657 15.817 23.884 1.00 89.56 89 GLN A O 1
ATOM 670 N N . SER A 1 90 ? -7.576 14.191 22.632 1.00 88.38 90 SER A N 1
ATOM 671 C CA . SER A 1 90 ? -8.412 15.049 21.788 1.00 88.38 90 SER A CA 1
ATOM 672 C C . SER A 1 90 ? -9.779 15.384 22.396 1.00 88.38 90 SER A C 1
ATOM 674 O O . SER A 1 90 ? -10.506 16.188 21.817 1.00 88.38 90 SER A O 1
ATOM 676 N N . ASN A 1 91 ? -10.106 14.842 23.575 1.00 86.62 91 ASN A N 1
ATOM 677 C CA . ASN A 1 91 ? -11.403 14.988 24.242 1.00 86.62 91 ASN A CA 1
ATOM 678 C C . ASN A 1 91 ? -12.579 14.431 23.402 1.00 86.62 91 ASN A C 1
ATOM 680 O O . ASN A 1 91 ? -13.678 14.987 23.403 1.00 86.62 91 ASN A O 1
ATOM 684 N N . GLU A 1 92 ? -12.318 13.347 22.667 1.00 82.12 92 GLU A N 1
ATOM 685 C CA . GLU A 1 92 ? -13.273 12.600 21.842 1.00 82.12 92 GLU A CA 1
ATOM 686 C C . GLU A 1 92 ? -13.505 11.192 22.423 1.00 82.12 92 GLU A C 1
ATOM 688 O O . GLU A 1 92 ? -12.626 10.638 23.081 1.00 82.12 92 GLU A O 1
ATOM 693 N N . ASP A 1 93 ? -14.670 10.592 22.146 1.00 73.81 93 ASP A N 1
ATOM 694 C CA . ASP A 1 93 ? -15.055 9.262 22.643 1.00 73.81 93 ASP A CA 1
ATOM 695 C C . ASP A 1 93 ? -15.383 8.282 21.502 1.00 73.81 93 ASP A C 1
ATOM 697 O O . ASP A 1 93 ? -15.930 8.650 20.458 1.00 73.81 93 ASP A O 1
ATOM 701 N N . LEU A 1 94 ? -15.104 6.992 21.730 1.00 66.81 94 LEU A N 1
ATOM 702 C CA 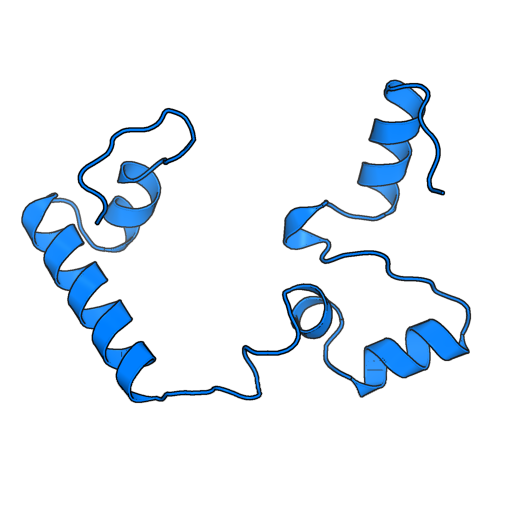. LEU A 1 94 ? -15.475 5.891 20.834 1.00 66.81 94 LEU A CA 1
ATOM 703 C C . LEU A 1 94 ? -16.996 5.651 20.853 1.00 66.81 94 LEU A C 1
ATOM 705 O O . LEU A 1 94 ? -17.474 4.832 21.636 1.00 66.81 94 LEU A O 1
ATOM 709 N N . GLN A 1 95 ? -17.745 6.289 19.946 1.00 59.12 95 GLN A N 1
ATOM 710 C CA . GLN A 1 95 ? -19.161 5.962 19.680 1.00 59.12 95 GLN A CA 1
ATOM 711 C C . GLN A 1 95 ? -19.334 4.549 19.107 1.00 59.12 95 GLN A C 1
ATOM 713 O O . GLN A 1 95 ? -18.558 4.152 18.201 1.00 59.12 95 GLN A O 1
#

pLDDT: mean 81.82, std 8.71, range [59.12, 95.5]